Protein AF-M6FD68-F1 (afdb_monomer_lite)

pLDDT: mean 83.78, std 14.88, range [39.53, 95.19]

Secondary structure (DSSP, 8-state):
-HHHHHHHHHHHHHHHHHHHHHHTTS-EEHHHHHHHTT----HHHHHHHHHHHHHHHHTTSEEEE--TT--TTTHHHH-EEEE-----------

Structure (mmCIF, N/CA/C/O backbone):
data_AF-M6FD68-F1
#
_entry.id   AF-M6FD68-F1
#
loop_
_atom_site.group_PDB
_atom_site.id
_atom_site.type_symbol
_atom_site.label_atom_id
_atom_site.label_alt_id
_atom_site.label_comp_id
_atom_site.label_asym_id
_atom_site.label_entity_id
_atom_site.label_seq_id
_atom_site.pdbx_PDB_ins_code
_atom_site.Cartn_x
_atom_site.Cartn_y
_atom_site.Cartn_z
_atom_site.occupancy
_atom_site.B_iso_or_equiv
_atom_site.auth_seq_id
_atom_site.auth_comp_id
_atom_site.auth_asym_id
_atom_site.auth_atom_id
_atom_site.pdbx_PDB_model_num
ATOM 1 N N . MET A 1 1 ? 17.493 -10.020 14.809 1.00 58.25 1 MET A N 1
ATOM 2 C CA . MET A 1 1 ? 17.896 -8.631 14.445 1.00 58.25 1 MET A CA 1
ATOM 3 C C . MET A 1 1 ? 16.977 -8.030 13.377 1.00 58.25 1 MET A C 1
ATOM 5 O O . MET A 1 1 ? 16.613 -6.864 13.506 1.00 58.25 1 MET A O 1
ATOM 9 N N . VAL A 1 2 ? 16.552 -8.825 12.385 1.00 59.91 2 VAL A N 1
ATOM 10 C CA . VAL A 1 2 ? 15.625 -8.433 11.304 1.00 59.91 2 VAL A CA 1
ATOM 11 C C . VAL A 1 2 ? 14.275 -7.932 11.842 1.00 59.91 2 VAL A C 1
ATOM 13 O O . VAL A 1 2 ? 13.833 -6.851 11.458 1.00 59.91 2 VAL A O 1
ATOM 16 N N . ASP A 1 3 ? 13.699 -8.600 12.846 1.00 66.88 3 ASP A N 1
ATOM 17 C CA . ASP A 1 3 ? 12.387 -8.230 13.414 1.00 66.88 3 ASP A CA 1
ATOM 18 C C . ASP A 1 3 ? 12.348 -6.821 14.012 1.00 66.88 3 ASP A C 1
ATOM 20 O O . ASP A 1 3 ? 11.328 -6.135 13.977 1.00 66.88 3 ASP A O 1
ATOM 24 N N . ARG A 1 4 ? 13.477 -6.340 14.549 1.00 75.56 4 ARG A N 1
ATOM 25 C CA . ARG A 1 4 ? 13.559 -4.998 15.142 1.00 75.56 4 ARG A CA 1
ATOM 26 C C . ARG A 1 4 ? 13.533 -3.912 14.063 1.00 75.56 4 ARG A C 1
ATOM 28 O O . ARG A 1 4 ? 12.934 -2.861 14.284 1.00 75.56 4 ARG A O 1
ATOM 35 N N . LEU A 1 5 ? 14.162 -4.154 12.911 1.00 76.31 5 LEU A N 1
ATOM 36 C CA . LEU A 1 5 ? 14.140 -3.231 11.773 1.00 76.31 5 LEU A CA 1
ATOM 37 C C . LEU A 1 5 ? 12.748 -3.193 11.133 1.00 76.31 5 LEU A C 1
ATOM 39 O O . LEU A 1 5 ? 12.212 -2.104 10.918 1.00 76.31 5 LEU A O 1
ATOM 43 N N . VAL A 1 6 ? 12.152 -4.365 10.910 1.00 75.38 6 VAL A N 1
ATOM 44 C CA . VAL A 1 6 ? 10.797 -4.508 10.356 1.00 75.38 6 VAL A CA 1
ATOM 45 C C . VAL A 1 6 ? 9.774 -3.823 11.265 1.00 75.38 6 VAL A C 1
ATOM 47 O O . VAL A 1 6 ? 8.999 -2.990 10.802 1.00 75.38 6 VAL A O 1
ATOM 50 N N . ASN A 1 7 ? 9.847 -4.036 12.583 1.00 80.81 7 ASN A N 1
ATOM 51 C CA . ASN A 1 7 ? 8.950 -3.377 13.537 1.00 80.81 7 ASN A CA 1
ATOM 52 C C . ASN A 1 7 ? 9.099 -1.850 13.567 1.00 80.81 7 ASN A C 1
ATOM 54 O O . ASN A 1 7 ? 8.104 -1.138 13.703 1.00 80.81 7 ASN A O 1
ATOM 58 N N . ARG A 1 8 ? 10.321 -1.318 13.428 1.00 82.00 8 ARG A N 1
ATOM 59 C CA . ARG A 1 8 ? 10.544 0.136 13.339 1.00 82.00 8 ARG A CA 1
ATOM 60 C C . ARG A 1 8 ? 9.944 0.719 12.062 1.00 82.00 8 ARG A C 1
ATOM 62 O O . ARG A 1 8 ? 9.293 1.759 12.122 1.00 82.00 8 ARG A O 1
ATOM 69 N N . ARG A 1 9 ? 10.143 0.049 10.923 1.00 80.56 9 ARG A N 1
ATOM 70 C CA . ARG A 1 9 ? 9.574 0.458 9.631 1.00 80.56 9 ARG A CA 1
ATOM 71 C C . ARG A 1 9 ? 8.057 0.422 9.665 1.00 80.56 9 ARG A C 1
ATOM 73 O O . ARG A 1 9 ? 7.435 1.417 9.317 1.00 80.56 9 ARG A O 1
ATOM 80 N N . ARG A 1 10 ? 7.479 -0.660 10.183 1.00 81.44 10 ARG A N 1
ATOM 81 C CA . ARG A 1 10 ? 6.039 -0.792 10.389 1.00 81.44 10 ARG A CA 1
ATOM 82 C C . ARG A 1 10 ? 5.481 0.371 11.208 1.00 81.44 10 ARG A C 1
ATOM 84 O O . ARG A 1 10 ? 4.622 1.089 10.718 1.00 81.44 10 ARG A O 1
ATOM 91 N N . LYS A 1 11 ? 6.031 0.630 12.402 1.00 86.06 11 LYS A N 1
ATOM 92 C CA . LYS A 1 11 ? 5.586 1.745 13.260 1.00 86.06 11 LYS A CA 1
ATOM 93 C C . LYS A 1 11 ? 5.653 3.110 12.570 1.00 86.06 11 LYS A C 1
ATOM 95 O O . LYS A 1 11 ? 4.841 3.974 12.874 1.00 86.06 11 LYS A O 1
ATOM 100 N N . LYS A 1 12 ? 6.616 3.306 11.666 1.00 89.69 12 LYS A N 1
ATOM 101 C CA . LYS A 1 12 ? 6.772 4.550 10.908 1.00 89.69 12 LYS A CA 1
ATOM 102 C C . LYS A 1 12 ? 5.780 4.662 9.747 1.00 89.69 12 LYS A C 1
ATOM 104 O O . LYS A 1 12 ? 5.195 5.721 9.562 1.00 89.69 12 LYS A O 1
ATOM 109 N N . PHE A 1 13 ? 5.634 3.609 8.945 1.00 91.94 13 PHE A N 1
ATOM 110 C CA . PHE A 1 13 ? 4.918 3.676 7.668 1.00 91.94 13 PHE A CA 1
ATOM 111 C C . PHE A 1 13 ? 3.445 3.295 7.762 1.00 91.94 13 PHE A C 1
ATOM 113 O O . PHE A 1 13 ? 2.658 3.821 6.993 1.00 91.94 13 PHE A O 1
ATOM 120 N N . GLU A 1 14 ? 3.051 2.438 8.702 1.00 91.00 14 GLU A N 1
ATOM 121 C CA . GLU A 1 14 ? 1.652 2.042 8.899 1.00 91.00 14 GLU A CA 1
ATOM 122 C C . GLU A 1 14 ? 0.686 3.241 9.057 1.00 91.00 14 GLU A C 1
ATOM 124 O O . GLU A 1 14 ? -0.302 3.283 8.321 1.00 91.00 14 GLU A O 1
ATOM 129 N N . PRO A 1 15 ? 0.954 4.258 9.911 1.00 91.62 15 PRO A N 1
ATOM 130 C CA . PRO A 1 15 ? 0.069 5.424 10.006 1.00 91.62 15 PRO A CA 1
ATOM 131 C C . PRO A 1 15 ? 0.026 6.249 8.711 1.00 91.62 15 PRO A C 1
ATOM 133 O O . PRO A 1 15 ? -1.043 6.716 8.328 1.00 91.62 15 PRO A O 1
ATOM 136 N N . LEU A 1 16 ? 1.156 6.374 8.004 1.00 92.94 16 LEU A N 1
ATOM 137 C CA . LEU A 1 16 ? 1.231 7.088 6.723 1.00 92.94 16 LEU A CA 1
ATOM 138 C C . LEU A 1 16 ? 0.438 6.360 5.631 1.00 92.94 16 LEU A C 1
ATOM 140 O O . LEU A 1 16 ? -0.323 6.978 4.898 1.00 92.94 16 LEU A O 1
ATOM 144 N N . ILE A 1 17 ? 0.576 5.035 5.547 1.00 92.00 17 ILE A N 1
ATOM 145 C CA . ILE A 1 17 ? -0.161 4.192 4.600 1.00 92.00 17 ILE A CA 1
ATOM 146 C C . ILE A 1 17 ? -1.663 4.326 4.838 1.00 92.00 17 ILE A C 1
ATOM 148 O O . ILE A 1 17 ? -2.413 4.492 3.879 1.00 92.00 17 ILE A O 1
ATOM 152 N N . ARG A 1 18 ? -2.105 4.288 6.101 1.00 90.88 18 ARG A N 1
ATOM 153 C CA . ARG A 1 18 ? -3.517 4.479 6.443 1.00 90.88 18 ARG A CA 1
ATOM 154 C C . ARG A 1 18 ? -4.015 5.846 5.979 1.00 90.88 18 ARG A C 1
ATOM 156 O O . ARG A 1 18 ? -4.984 5.892 5.231 1.00 90.88 18 ARG A O 1
ATOM 163 N N . GLN A 1 19 ? -3.321 6.921 6.354 1.00 91.56 19 GLN A N 1
ATOM 164 C CA . GLN A 1 19 ? -3.689 8.285 5.971 1.00 91.56 19 GLN A CA 1
ATOM 165 C C . GLN A 1 19 ? -3.774 8.455 4.448 1.00 91.56 19 GLN A C 1
ATOM 167 O O . GLN A 1 19 ? -4.714 9.067 3.944 1.00 91.56 19 GLN A O 1
ATOM 172 N N . GLU A 1 20 ? -2.823 7.898 3.699 1.00 93.06 20 GLU A N 1
ATOM 173 C CA . GLU A 1 20 ? -2.801 8.010 2.239 1.00 93.06 20 GLU A CA 1
ATOM 174 C C . GLU A 1 20 ? -3.910 7.200 1.567 1.00 93.06 20 GLU A C 1
ATOM 176 O O . GLU A 1 20 ? -4.499 7.664 0.591 1.00 93.06 20 GLU A O 1
ATOM 181 N N . LEU A 1 21 ? -4.240 6.018 2.094 1.00 91.06 21 LEU A N 1
ATOM 182 C CA . LEU A 1 21 ? -5.377 5.239 1.606 1.00 91.06 21 LEU A CA 1
ATOM 183 C C . LEU A 1 21 ? -6.720 5.908 1.947 1.00 91.06 21 LEU A C 1
ATOM 185 O O . LEU A 1 21 ? -7.632 5.865 1.124 1.00 91.06 21 LEU A O 1
ATOM 189 N N . GLU A 1 22 ? -6.838 6.552 3.116 1.00 89.81 22 GLU A N 1
ATOM 190 C CA . GLU A 1 22 ? -8.014 7.354 3.495 1.00 89.81 22 GLU A CA 1
ATOM 191 C C . GLU A 1 22 ? -8.162 8.562 2.563 1.00 89.81 22 GLU A C 1
ATOM 193 O O . GLU A 1 22 ? -9.222 8.772 1.976 1.00 89.81 22 GLU A O 1
ATOM 198 N N . THR A 1 23 ? -7.073 9.308 2.361 1.00 88.12 23 THR A N 1
ATOM 199 C CA . THR A 1 23 ? -7.031 10.508 1.510 1.00 88.12 23 THR A CA 1
ATOM 200 C C . THR A 1 23 ? -7.317 10.181 0.048 1.00 88.12 23 THR A C 1
ATOM 202 O O . THR A 1 23 ? -7.957 10.963 -0.650 1.00 88.12 23 THR A O 1
ATOM 205 N N . ALA A 1 24 ? -6.861 9.025 -0.437 1.00 84.38 24 ALA A N 1
ATOM 206 C CA . ALA A 1 24 ? -7.124 8.597 -1.804 1.00 84.38 24 ALA A CA 1
ATOM 207 C C . ALA A 1 24 ? -8.601 8.249 -2.056 1.00 84.38 24 ALA A C 1
ATOM 209 O O . ALA A 1 24 ? -8.991 8.164 -3.221 1.00 84.38 24 ALA A O 1
ATOM 210 N N . GLY A 1 25 ? -9.409 8.021 -1.007 1.00 71.62 25 GLY A N 1
ATOM 211 C CA . GLY A 1 25 ? -10.839 7.706 -1.121 1.00 71.62 25 GLY A CA 1
ATOM 212 C C . GLY A 1 25 ? -11.144 6.487 -2.003 1.00 71.62 25 GLY A C 1
ATOM 213 O O . GLY A 1 25 ? -12.259 6.342 -2.500 1.00 71.62 25 GLY A O 1
ATOM 214 N N . GLY A 1 26 ? -10.148 5.634 -2.256 1.00 77.69 26 GLY A N 1
ATOM 215 C CA . GLY A 1 26 ? -10.170 4.691 -3.365 1.00 77.69 26 GLY A CA 1
ATOM 216 C C . GLY A 1 26 ? -9.033 3.674 -3.324 1.00 77.69 26 GLY A C 1
ATOM 217 O O . GLY A 1 26 ? -8.577 3.260 -2.259 1.00 77.69 26 GLY A O 1
ATOM 218 N N . VAL A 1 27 ? -8.615 3.223 -4.507 1.00 87.62 27 VAL A N 1
ATOM 219 C CA . VAL A 1 27 ? -7.640 2.142 -4.678 1.00 87.62 27 VAL A CA 1
ATOM 220 C C . VAL A 1 27 ? -6.297 2.717 -5.120 1.00 87.62 27 VAL A C 1
ATOM 222 O O . VAL A 1 27 ? -6.226 3.341 -6.174 1.00 87.62 27 VAL A O 1
ATOM 225 N N . LEU A 1 28 ? -5.234 2.458 -4.357 1.00 92.88 28 LEU A N 1
ATOM 226 C CA . LEU A 1 28 ? -3.861 2.809 -4.722 1.00 92.88 28 LEU A CA 1
ATOM 227 C C . LEU A 1 28 ? -3.106 1.580 -5.218 1.00 92.88 28 LEU A C 1
ATOM 229 O O . LEU A 1 28 ? -3.147 0.516 -4.601 1.00 92.88 28 LEU A O 1
ATOM 233 N N . THR A 1 29 ? -2.366 1.725 -6.308 1.00 94.44 29 THR A N 1
ATOM 234 C CA . THR A 1 29 ? -1.362 0.736 -6.708 1.00 94.44 29 THR A CA 1
ATOM 235 C C . THR A 1 29 ? -0.150 0.791 -5.772 1.00 94.44 29 THR A C 1
ATOM 237 O O . THR A 1 29 ? 0.119 1.813 -5.136 1.00 94.44 29 THR A O 1
ATOM 240 N N . LEU A 1 30 ? 0.627 -0.292 -5.687 1.00 94.06 30 LEU A N 1
ATOM 241 C CA . LEU A 1 30 ? 1.851 -0.313 -4.878 1.00 94.06 30 LEU A CA 1
ATOM 242 C C . LEU A 1 30 ? 2.834 0.826 -5.238 1.00 94.06 30 LEU A C 1
ATOM 244 O O . LEU A 1 30 ? 3.335 1.462 -4.310 1.00 94.06 30 LEU A O 1
ATOM 248 N N . PRO A 1 31 ? 3.104 1.147 -6.523 1.00 94.69 31 PRO A N 1
ATOM 249 C CA . PRO A 1 31 ? 3.963 2.281 -6.872 1.00 94.69 31 PRO A CA 1
ATOM 250 C C . PRO A 1 31 ? 3.413 3.632 -6.397 1.00 94.69 31 PRO A C 1
ATOM 252 O O . PRO A 1 31 ? 4.179 4.485 -5.949 1.00 94.69 31 PRO A O 1
ATOM 255 N N . GLU A 1 32 ? 2.097 3.841 -6.477 1.00 95.06 32 GLU A N 1
ATOM 256 C CA . GLU A 1 32 ? 1.453 5.068 -5.992 1.00 95.06 32 GLU A CA 1
ATOM 257 C C . GLU A 1 32 ? 1.544 5.177 -4.474 1.00 95.06 32 GLU A C 1
ATOM 259 O O . GLU A 1 32 ? 1.909 6.235 -3.965 1.00 95.06 32 GLU A O 1
ATOM 264 N N . LEU A 1 33 ? 1.281 4.080 -3.760 1.00 94.06 33 LEU A N 1
ATOM 265 C CA . LEU A 1 33 ? 1.387 4.030 -2.307 1.00 94.06 33 LEU A CA 1
ATOM 266 C C . LEU A 1 33 ? 2.810 4.364 -1.847 1.00 94.06 33 LEU A C 1
ATOM 268 O O . LEU A 1 33 ? 2.978 5.198 -0.963 1.00 94.06 33 LEU A O 1
ATOM 272 N N . VAL A 1 34 ? 3.829 3.774 -2.485 1.00 95.19 34 VAL A N 1
ATOM 273 C CA . VAL A 1 34 ? 5.252 4.034 -2.199 1.00 95.19 34 VAL A CA 1
ATOM 274 C C . VAL A 1 34 ? 5.594 5.515 -2.370 1.00 95.19 34 VAL A C 1
ATOM 276 O O . VAL A 1 34 ? 6.236 6.100 -1.497 1.00 95.19 34 VAL A O 1
ATOM 279 N N . LYS A 1 35 ? 5.143 6.136 -3.465 1.00 95.19 35 LYS A N 1
ATOM 280 C CA . LYS A 1 35 ? 5.373 7.565 -3.722 1.00 95.19 35 LYS A CA 1
ATOM 281 C C . LYS A 1 35 ? 4.675 8.446 -2.686 1.00 95.19 35 LYS A C 1
ATOM 283 O O . LYS A 1 35 ? 5.283 9.384 -2.179 1.00 95.19 35 LYS A O 1
ATOM 288 N N . ARG A 1 36 ? 3.428 8.117 -2.347 1.00 93.50 36 ARG A N 1
ATOM 289 C CA . ARG A 1 36 ? 2.600 8.859 -1.388 1.00 93.50 36 ARG A CA 1
ATOM 290 C C . ARG A 1 36 ? 3.146 8.819 0.038 1.00 93.50 36 ARG A C 1
ATOM 292 O O . ARG A 1 36 ? 3.131 9.834 0.716 1.00 93.50 36 ARG A O 1
ATOM 299 N N . ILE A 1 37 ? 3.754 7.707 0.455 1.00 92.19 37 ILE A N 1
ATOM 300 C CA . ILE A 1 37 ? 4.426 7.610 1.766 1.00 92.19 37 ILE A CA 1
ATOM 301 C C . ILE A 1 37 ? 5.835 8.246 1.772 1.00 92.19 37 ILE A C 1
ATOM 303 O O . ILE A 1 37 ? 6.606 8.044 2.714 1.00 92.19 37 ILE A O 1
ATOM 307 N N . GLY A 1 38 ? 6.193 8.991 0.718 1.00 92.38 38 GLY A N 1
ATOM 308 C CA . GLY A 1 38 ? 7.430 9.770 0.620 1.00 92.38 38 GLY A CA 1
ATOM 309 C C . GLY A 1 38 ? 8.663 8.984 0.170 1.00 92.38 38 GLY A C 1
ATOM 310 O O . GLY A 1 38 ? 9.787 9.442 0.373 1.00 92.38 38 GLY A O 1
ATOM 311 N N . LEU A 1 39 ? 8.494 7.797 -0.421 1.00 92.81 39 LEU A N 1
ATOM 312 C CA . LEU A 1 39 ? 9.604 6.984 -0.920 1.00 92.81 39 LEU A CA 1
ATOM 313 C C . LEU A 1 39 ? 9.729 7.080 -2.444 1.00 92.81 39 LEU A C 1
ATOM 315 O O . LEU A 1 39 ? 8.748 7.149 -3.182 1.00 92.81 39 LEU A O 1
ATOM 319 N N . LYS A 1 40 ? 10.966 7.001 -2.946 1.00 94.19 40 LYS A N 1
ATOM 320 C CA . LYS A 1 40 ? 11.208 6.831 -4.384 1.00 94.19 40 LYS A CA 1
ATOM 321 C C . LYS A 1 40 ? 10.694 5.464 -4.826 1.00 94.19 40 LYS A C 1
ATOM 323 O O . LYS A 1 40 ? 11.020 4.459 -4.191 1.00 94.19 40 LYS A O 1
ATOM 328 N N . ASP A 1 41 ? 9.976 5.420 -5.941 1.00 93.25 41 ASP A N 1
ATOM 329 C CA . ASP A 1 41 ? 9.551 4.155 -6.529 1.00 93.25 41 ASP A CA 1
ATOM 330 C C . ASP A 1 41 ? 10.770 3.315 -6.952 1.00 93.25 41 ASP A C 1
ATOM 332 O O . ASP A 1 41 ? 11.509 3.667 -7.871 1.00 93.25 41 ASP A O 1
ATOM 336 N N . SER A 1 42 ? 11.022 2.238 -6.211 1.00 92.25 42 SER A N 1
ATOM 337 C CA . SER A 1 42 ? 12.105 1.283 -6.439 1.00 92.25 42 SER A CA 1
ATOM 338 C C . SER A 1 42 ? 11.697 -0.081 -5.895 1.00 92.25 42 SER A C 1
ATOM 340 O O . SER A 1 42 ? 10.873 -0.167 -4.982 1.00 92.25 42 SER A O 1
ATOM 342 N N . PHE A 1 43 ? 12.296 -1.155 -6.412 1.00 89.19 43 PHE A N 1
ATOM 343 C CA . PHE A 1 43 ? 12.002 -2.513 -5.946 1.00 89.19 43 PHE A CA 1
ATOM 344 C C . PHE A 1 43 ? 12.175 -2.659 -4.423 1.00 89.19 43 PHE A C 1
ATOM 346 O O . PHE A 1 43 ? 11.307 -3.200 -3.742 1.00 89.19 43 PHE A O 1
ATOM 353 N N . TYR A 1 44 ? 13.247 -2.082 -3.874 1.00 90.75 44 TYR A N 1
ATOM 354 C CA . TYR A 1 44 ? 13.521 -2.096 -2.438 1.00 90.75 44 TYR A CA 1
ATOM 355 C C . TYR A 1 44 ? 12.435 -1.384 -1.615 1.00 90.75 44 TYR A C 1
ATOM 357 O O . TYR A 1 44 ? 11.926 -1.929 -0.637 1.00 90.75 44 TYR A O 1
ATOM 365 N N . ASN A 1 45 ? 12.032 -0.179 -2.032 1.00 93.06 45 ASN A N 1
ATOM 366 C CA . ASN A 1 45 ? 11.028 0.608 -1.309 1.00 93.06 45 ASN A CA 1
ATOM 367 C C . ASN A 1 45 ? 9.617 0.023 -1.438 1.00 93.06 45 ASN A C 1
ATOM 369 O O . ASN A 1 45 ? 8.816 0.142 -0.513 1.00 93.06 45 ASN A O 1
ATOM 373 N N . ARG A 1 46 ? 9.329 -0.669 -2.545 1.00 92.12 46 ARG A N 1
ATOM 374 C CA . ARG A 1 46 ? 8.119 -1.489 -2.683 1.00 92.12 46 ARG A CA 1
ATOM 375 C C . ARG A 1 46 ? 8.100 -2.636 -1.680 1.00 92.12 46 ARG A C 1
ATOM 377 O O . ARG A 1 46 ? 7.059 -2.870 -1.080 1.00 92.12 46 ARG A O 1
ATOM 384 N N . GLY A 1 47 ? 9.240 -3.291 -1.447 1.00 91.62 47 GLY A N 1
ATOM 385 C CA . GLY A 1 47 ? 9.398 -4.282 -0.376 1.00 91.62 47 GLY A CA 1
ATOM 386 C C . GLY A 1 47 ? 9.079 -3.708 1.007 1.00 91.62 47 GLY A 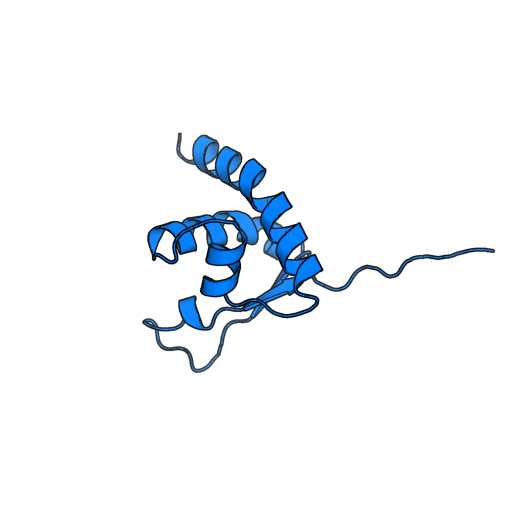C 1
ATOM 387 O O . GLY A 1 47 ? 8.314 -4.301 1.758 1.00 91.62 47 GLY A O 1
ATOM 388 N N . ILE A 1 48 ? 9.567 -2.500 1.310 1.00 91.50 48 ILE A N 1
ATOM 389 C CA . ILE A 1 48 ? 9.257 -1.808 2.574 1.00 91.50 48 ILE A CA 1
ATOM 390 C C . ILE A 1 48 ? 7.756 -1.532 2.718 1.00 91.50 48 ILE A C 1
ATOM 392 O O . ILE A 1 48 ? 7.188 -1.767 3.785 1.00 91.50 48 ILE A O 1
ATOM 396 N N . ALA A 1 49 ? 7.109 -1.029 1.665 1.00 91.81 49 ALA A N 1
ATOM 397 C CA . ALA A 1 49 ? 5.672 -0.768 1.692 1.00 91.81 49 ALA A CA 1
ATOM 398 C C . ALA A 1 49 ? 4.859 -2.066 1.847 1.00 91.81 49 ALA A C 1
ATOM 400 O O . ALA A 1 49 ? 3.890 -2.081 2.602 1.00 91.81 49 ALA A O 1
ATOM 401 N N . LEU A 1 50 ? 5.287 -3.161 1.205 1.00 91.94 50 LEU A N 1
ATOM 402 C CA . LEU A 1 50 ? 4.696 -4.493 1.368 1.00 91.94 50 LEU A CA 1
ATOM 403 C C . LEU A 1 50 ? 4.796 -4.990 2.813 1.00 91.94 50 LEU A C 1
ATOM 405 O O . LEU A 1 50 ? 3.793 -5.395 3.392 1.00 91.94 50 LEU A O 1
ATOM 409 N N . GLU A 1 51 ? 5.983 -4.918 3.417 1.00 91.44 51 GLU A N 1
ATOM 410 C CA . GLU A 1 51 ? 6.195 -5.307 4.817 1.00 91.44 51 GLU A CA 1
ATOM 411 C C . GLU A 1 51 ? 5.330 -4.485 5.781 1.00 91.44 51 GLU A C 1
ATOM 413 O O . GLU A 1 51 ? 4.833 -5.008 6.780 1.00 91.44 51 GLU A O 1
ATOM 418 N N . ALA A 1 52 ? 5.138 -3.197 5.487 1.00 91.44 52 ALA A N 1
ATOM 419 C CA . ALA A 1 52 ? 4.336 -2.304 6.313 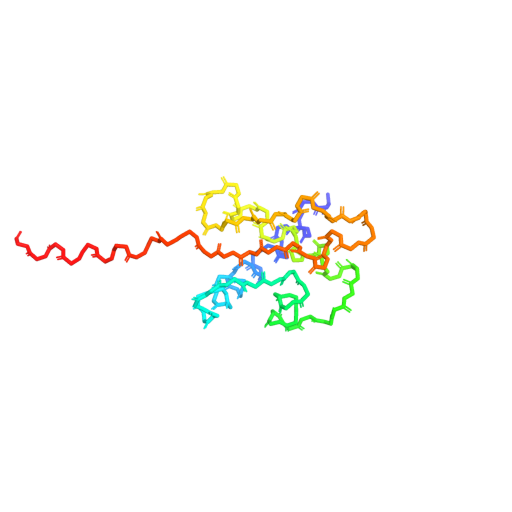1.00 91.44 52 ALA A CA 1
ATOM 420 C C . ALA A 1 52 ? 2.822 -2.530 6.148 1.00 91.44 52 ALA A C 1
ATOM 422 O O . ALA A 1 52 ? 2.098 -2.451 7.141 1.00 91.44 52 ALA A O 1
ATOM 423 N N . VAL A 1 53 ? 2.340 -2.837 4.936 1.00 91.31 53 VAL A N 1
ATOM 424 C CA . VAL A 1 53 ? 0.905 -3.046 4.660 1.00 91.31 53 VAL A CA 1
ATOM 425 C C . VAL A 1 53 ? 0.434 -4.464 4.992 1.00 91.31 53 VAL A C 1
ATOM 427 O O . VAL A 1 53 ? -0.708 -4.638 5.412 1.00 91.31 53 VAL A O 1
ATOM 430 N N . ALA A 1 54 ? 1.304 -5.474 4.888 1.00 91.25 54 ALA A N 1
ATOM 431 C CA . ALA A 1 54 ? 0.988 -6.873 5.185 1.00 91.25 54 ALA A CA 1
ATOM 432 C C . ALA A 1 54 ? 0.238 -7.082 6.518 1.00 91.25 54 ALA A C 1
ATOM 434 O O . ALA A 1 54 ? -0.813 -7.724 6.514 1.00 91.25 54 ALA A O 1
ATOM 435 N N . PRO A 1 55 ? 0.674 -6.518 7.665 1.00 90.38 55 PRO A N 1
ATOM 436 C CA . PRO A 1 55 ? -0.065 -6.677 8.913 1.00 90.38 55 PRO A CA 1
ATOM 437 C C . PRO A 1 55 ? -1.429 -5.967 8.909 1.00 90.38 55 PRO A C 1
ATOM 439 O O . PRO A 1 55 ? -2.302 -6.379 9.668 1.00 90.38 55 PRO A O 1
ATOM 442 N N . MET A 1 56 ? -1.636 -4.921 8.100 1.00 91.12 56 MET A N 1
ATOM 443 C CA . MET A 1 56 ? -2.945 -4.267 7.937 1.00 91.12 56 MET A CA 1
ATOM 444 C C . MET A 1 56 ? -3.904 -5.147 7.123 1.00 91.12 56 MET A C 1
ATOM 446 O O . MET A 1 56 ? -5.080 -5.254 7.468 1.00 91.12 56 MET A O 1
ATOM 450 N N . VAL A 1 57 ? -3.388 -5.823 6.090 1.00 91.31 57 VAL A N 1
ATOM 451 C CA . VAL A 1 57 ? -4.139 -6.812 5.299 1.00 91.31 57 VAL A CA 1
ATOM 452 C C . VAL A 1 57 ? -4.544 -8.001 6.169 1.00 91.31 57 VAL A C 1
ATOM 454 O O . VAL A 1 57 ? -5.713 -8.375 6.189 1.00 91.31 57 VAL A O 1
ATOM 457 N N . LEU A 1 58 ? -3.618 -8.535 6.975 1.00 90.31 58 LEU A N 1
ATOM 458 C CA . LEU A 1 58 ? -3.897 -9.642 7.901 1.00 90.31 58 LEU A CA 1
ATOM 459 C C . LEU A 1 58 ? -4.961 -9.300 8.958 1.00 90.31 58 LEU A C 1
ATOM 461 O O . LEU A 1 58 ? -5.693 -10.184 9.390 1.00 90.31 58 LEU A O 1
ATOM 465 N N . ARG A 1 59 ? -5.066 -8.029 9.370 1.00 91.12 59 ARG A N 1
ATOM 466 C CA . ARG A 1 59 ? -6.120 -7.553 10.287 1.00 91.12 59 ARG A CA 1
ATOM 467 C C . ARG A 1 59 ? -7.444 -7.234 9.587 1.00 91.12 59 ARG A C 1
ATOM 469 O O . ARG A 1 59 ? -8.406 -6.873 10.259 1.00 91.12 59 ARG A O 1
ATOM 476 N N . GLY A 1 60 ? -7.500 -7.331 8.259 1.00 89.25 60 GLY A N 1
ATOM 477 C CA . GLY A 1 60 ? -8.675 -6.972 7.470 1.00 89.25 60 GLY A CA 1
ATOM 478 C C . GLY A 1 60 ? -8.931 -5.465 7.374 1.00 89.25 60 GLY A C 1
ATOM 479 O O . GLY A 1 60 ? -10.027 -5.068 6.990 1.00 89.25 60 GLY A O 1
ATOM 480 N N . GLU A 1 61 ? -7.955 -4.612 7.704 1.00 90.25 61 GLU A N 1
ATOM 481 C CA . GLU A 1 61 ? -8.065 -3.148 7.567 1.00 90.25 61 GLU A CA 1
ATOM 482 C C . GLU A 1 61 ? -7.859 -2.694 6.117 1.00 90.25 61 GLU A C 1
ATOM 484 O O . GLU A 1 61 ? -8.424 -1.691 5.685 1.00 90.25 61 GLU A O 1
ATOM 489 N N . VAL A 1 62 ? -7.040 -3.436 5.370 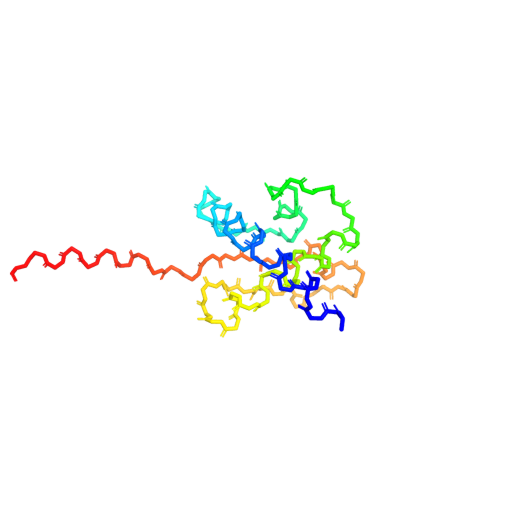1.00 91.81 62 VAL A N 1
ATOM 490 C CA . VAL A 1 62 ? -6.703 -3.166 3.971 1.00 91.81 62 VAL A CA 1
ATOM 491 C C . VAL A 1 62 ? -7.059 -4.385 3.132 1.00 91.81 62 VAL A C 1
ATOM 493 O O . VAL A 1 62 ? -6.691 -5.509 3.461 1.00 91.81 62 VAL A O 1
ATOM 496 N N . ILE A 1 63 ? -7.738 -4.156 2.015 1.00 92.06 63 ILE A N 1
ATOM 497 C CA . ILE A 1 63 ? -7.973 -5.161 0.984 1.00 92.06 63 ILE A CA 1
ATOM 498 C C . ILE A 1 63 ? -6.837 -5.056 -0.026 1.00 92.06 63 ILE A C 1
ATOM 500 O O . ILE A 1 63 ? -6.667 -4.020 -0.674 1.00 92.06 63 ILE A O 1
ATOM 504 N N . GLU A 1 64 ? -6.088 -6.144 -0.168 1.00 93.25 64 GLU A N 1
ATOM 505 C CA . GLU A 1 64 ? -5.132 -6.343 -1.251 1.00 93.25 64 GLU A CA 1
ATOM 506 C C . GLU A 1 64 ? -5.843 -6.988 -2.445 1.00 93.25 64 GLU A C 1
ATOM 508 O O . GLU A 1 64 ? -6.626 -7.926 -2.297 1.00 93.25 64 GLU A O 1
ATOM 513 N N . THR A 1 65 ? -5.599 -6.474 -3.646 1.00 91.62 65 THR A N 1
ATOM 514 C CA . THR A 1 65 ? -6.113 -7.051 -4.889 1.00 91.62 65 THR A CA 1
ATOM 515 C C . THR A 1 65 ? -4.965 -7.244 -5.864 1.00 91.62 65 THR A C 1
ATOM 517 O O . THR A 1 65 ? -4.306 -6.285 -6.276 1.00 91.62 65 THR A O 1
ATOM 520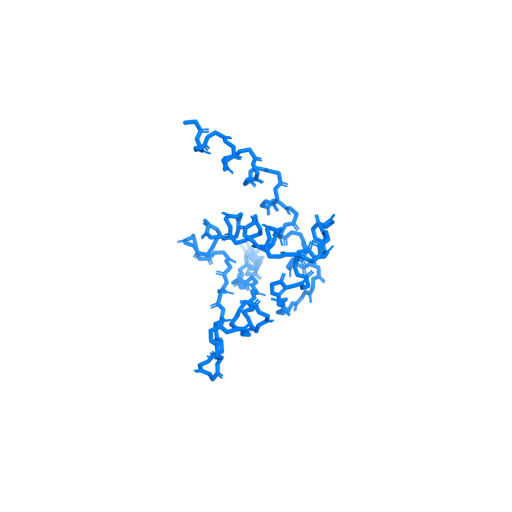 N N . ASP A 1 66 ? -4.744 -8.500 -6.237 1.00 86.44 66 ASP A N 1
ATOM 521 C CA . ASP A 1 66 ? -3.838 -8.884 -7.312 1.00 86.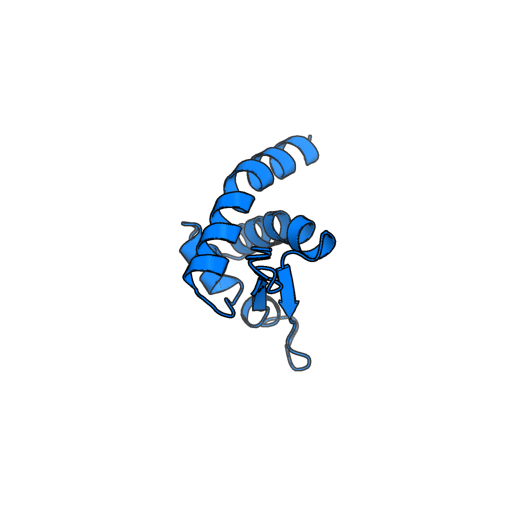44 66 ASP A CA 1
ATOM 522 C C . ASP A 1 66 ? -4.593 -8.933 -8.649 1.00 86.44 66 ASP A C 1
ATOM 524 O O . ASP A 1 66 ? -5.788 -9.227 -8.702 1.00 86.44 66 ASP A O 1
ATOM 528 N N . ASN A 1 67 ? -3.889 -8.648 -9.747 1.00 84.75 67 ASN A N 1
ATOM 529 C CA . ASN A 1 67 ? -4.433 -8.831 -11.089 1.00 84.75 67 ASN A CA 1
ATOM 530 C C . ASN A 1 67 ? -4.192 -10.288 -11.535 1.00 84.75 67 ASN A C 1
ATOM 532 O O . ASN A 1 67 ? -3.029 -10.694 -11.591 1.00 84.75 67 ASN A O 1
ATOM 536 N N . PRO A 1 68 ? -5.240 -11.064 -11.880 1.00 83.50 68 PRO A N 1
ATOM 537 C CA . PRO A 1 68 ? -5.092 -12.464 -12.288 1.00 83.50 68 PRO A CA 1
ATOM 538 C C . PRO A 1 68 ? -4.287 -12.637 -13.585 1.00 83.50 68 PRO A C 1
ATOM 540 O O . PRO A 1 68 ? -3.687 -13.684 -13.794 1.00 83.50 68 PRO A O 1
ATOM 543 N N . ASN A 1 69 ? -4.218 -11.597 -14.419 1.00 87.06 69 ASN A N 1
ATOM 544 C CA . ASN A 1 69 ? -3.468 -11.585 -15.677 1.00 87.06 69 ASN A CA 1
ATOM 545 C C . ASN A 1 69 ? -2.069 -10.961 -15.525 1.00 87.06 69 ASN A C 1
ATOM 547 O O . ASN A 1 69 ? -1.417 -10.641 -16.521 1.00 87.06 69 ASN A O 1
ATOM 551 N N . ALA A 1 70 ? -1.610 -10.715 -14.294 1.00 86.44 70 ALA A N 1
ATOM 552 C CA . ALA A 1 70 ? -0.274 -10.189 -14.065 1.00 86.44 70 ALA A CA 1
ATOM 553 C C . ALA A 1 70 ? 0.803 -11.224 -14.416 1.00 86.44 70 ALA A C 1
ATOM 555 O O . ALA A 1 70 ? 0.763 -12.372 -13.976 1.00 86.44 70 ALA A O 1
ATOM 556 N N . THR A 1 71 ? 1.830 -10.784 -15.137 1.00 88.62 71 THR A N 1
ATOM 557 C CA . THR A 1 71 ? 3.086 -11.519 -15.263 1.00 88.62 71 THR A CA 1
ATOM 558 C C . THR A 1 71 ? 3.908 -11.357 -13.984 1.00 88.62 71 THR A C 1
ATOM 560 O O . THR A 1 71 ? 3.747 -10.396 -13.226 1.00 88.62 71 THR A O 1
ATOM 563 N N . ILE A 1 72 ? 4.874 -12.254 -13.762 1.00 82.88 72 ILE A N 1
ATOM 564 C CA . ILE A 1 72 ? 5.827 -12.141 -12.640 1.00 82.88 72 ILE A CA 1
ATOM 565 C C . ILE A 1 72 ? 6.500 -10.756 -12.626 1.00 82.88 72 ILE A C 1
ATOM 567 O O . ILE A 1 72 ? 6.699 -10.166 -11.566 1.00 82.88 72 ILE A O 1
ATOM 571 N N . THR A 1 73 ? 6.786 -10.203 -13.807 1.00 83.94 73 THR A N 1
ATOM 572 C CA . THR A 1 73 ? 7.480 -8.922 -13.980 1.00 83.94 73 THR A CA 1
ATOM 573 C C . THR A 1 73 ? 6.624 -7.694 -13.661 1.00 83.94 73 THR A C 1
ATOM 575 O O . THR A 1 73 ? 7.178 -6.670 -13.263 1.00 83.94 73 THR A O 1
ATOM 578 N N . ASN A 1 74 ? 5.294 -7.761 -13.798 1.00 85.69 74 ASN A N 1
ATOM 579 C CA . ASN A 1 74 ? 4.409 -6.611 -13.580 1.00 85.69 74 ASN A CA 1
ATOM 580 C C . ASN A 1 74 ? 3.479 -6.751 -12.365 1.00 85.69 74 ASN A C 1
ATOM 582 O O . ASN A 1 74 ? 2.831 -5.770 -12.000 1.00 85.69 74 ASN A O 1
ATOM 586 N N . ARG A 1 75 ? 3.445 -7.910 -11.694 1.00 87.69 75 ARG A N 1
ATOM 587 C CA . ARG A 1 75 ? 2.566 -8.169 -10.542 1.00 87.69 75 ARG A CA 1
ATOM 588 C C . ARG A 1 75 ? 2.632 -7.075 -9.484 1.00 87.69 75 ARG A C 1
ATOM 590 O O . ARG A 1 75 ? 1.599 -6.561 -9.071 1.00 87.69 75 ARG A O 1
ATOM 597 N N . LEU A 1 76 ? 3.837 -6.645 -9.113 1.00 87.44 76 LEU A N 1
ATOM 598 C CA . LEU A 1 76 ? 4.018 -5.566 -8.138 1.00 87.44 76 LEU A CA 1
ATOM 599 C C . LEU A 1 76 ? 3.538 -4.199 -8.642 1.00 87.44 76 LEU A C 1
ATOM 601 O O . LEU A 1 76 ? 3.161 -3.369 -7.829 1.00 87.44 76 LEU A O 1
ATOM 605 N N . ASN A 1 77 ? 3.541 -3.946 -9.952 1.00 88.88 77 ASN A N 1
ATOM 606 C CA . ASN A 1 77 ? 2.995 -2.705 -10.513 1.00 88.88 77 ASN A CA 1
ATOM 607 C C . ASN A 1 77 ? 1.464 -2.687 -10.464 1.00 88.88 77 ASN A C 1
ATOM 609 O O . ASN A 1 77 ? 0.864 -1.626 -10.337 1.00 88.88 77 ASN A O 1
ATOM 613 N N . LEU A 1 78 ? 0.844 -3.860 -10.605 1.00 89.94 78 LEU A N 1
ATOM 614 C CA . LEU A 1 78 ? -0.604 -4.006 -10.732 1.00 89.94 78 LEU A CA 1
ATOM 615 C C . LEU A 1 78 ? -1.301 -4.285 -9.402 1.00 89.94 78 LEU A C 1
ATOM 617 O O . LEU A 1 78 ? -2.525 -4.172 -9.333 1.00 89.94 78 LEU A O 1
ATOM 621 N N . ARG A 1 79 ? -0.538 -4.642 -8.366 1.00 92.06 79 ARG A N 1
ATOM 622 C CA . ARG A 1 79 ? -1.056 -4.878 -7.024 1.00 92.06 79 ARG A CA 1
ATOM 623 C C . ARG A 1 79 ? -1.658 -3.604 -6.453 1.00 92.06 79 ARG A C 1
ATOM 625 O O . ARG A 1 79 ? -1.032 -2.541 -6.475 1.00 92.06 79 ARG A O 1
ATOM 632 N N . LYS A 1 80 ? -2.871 -3.743 -5.936 1.00 93.56 80 LYS A N 1
ATOM 633 C CA . LYS A 1 80 ? -3.728 -2.654 -5.483 1.00 93.56 80 LYS A CA 1
ATOM 634 C C . LYS A 1 80 ? -4.098 -2.821 -4.015 1.00 93.56 80 LYS A C 1
ATOM 636 O O . LYS A 1 80 ? -4.294 -3.941 -3.551 1.00 93.56 80 LYS A O 1
ATOM 641 N N . TYR A 1 81 ? -4.238 -1.698 -3.323 1.00 93.25 81 TYR A N 1
ATOM 642 C CA . TYR A 1 81 ? -4.638 -1.610 -1.926 1.00 93.25 81 TYR A CA 1
ATOM 643 C C . TYR A 1 81 ? -5.769 -0.609 -1.770 1.00 93.25 81 TYR A C 1
ATOM 645 O O . TYR A 1 81 ? -5.753 0.464 -2.373 1.00 93.25 81 TYR A O 1
ATOM 653 N N . ARG A 1 82 ? -6.735 -0.947 -0.927 1.00 92.50 82 ARG A N 1
ATOM 654 C CA . ARG A 1 82 ? -7.787 -0.035 -0.473 1.00 92.50 82 ARG A CA 1
ATOM 655 C C . ARG A 1 82 ? -8.116 -0.322 0.976 1.00 92.50 82 ARG A C 1
ATOM 657 O O . ARG A 1 82 ? -7.930 -1.449 1.425 1.00 92.50 82 ARG A O 1
ATOM 664 N N . LEU A 1 83 ? -8.658 0.652 1.690 1.00 90.19 83 LEU A N 1
ATOM 665 C CA . LEU A 1 83 ? -9.200 0.379 3.016 1.00 90.19 83 LEU A CA 1
ATOM 666 C C . LEU A 1 83 ? -10.468 -0.462 2.897 1.00 90.19 83 LEU A C 1
ATOM 668 O O . LEU A 1 83 ? -11.306 -0.242 2.018 1.00 90.19 83 LEU A O 1
ATOM 672 N N . THR A 1 84 ? -10.611 -1.424 3.798 1.00 85.56 84 THR A N 1
ATOM 673 C CA . THR A 1 84 ? -11.895 -2.065 4.049 1.00 85.56 84 THR A CA 1
ATOM 674 C C . THR A 1 84 ? -12.776 -0.994 4.673 1.00 85.56 84 THR A C 1
ATOM 676 O O . THR A 1 84 ? -12.506 -0.541 5.782 1.00 85.56 84 THR A O 1
ATOM 679 N N . THR A 1 85 ? -13.792 -0.517 3.960 1.00 68.31 85 THR A N 1
ATOM 680 C CA . THR A 1 85 ? -14.730 0.480 4.486 1.00 68.31 85 THR A CA 1
ATOM 681 C C . THR A 1 85 ? -15.294 0.021 5.829 1.00 68.31 85 THR A C 1
ATOM 683 O O . THR A 1 85 ? -16.143 -0.868 5.883 1.00 68.31 85 THR A O 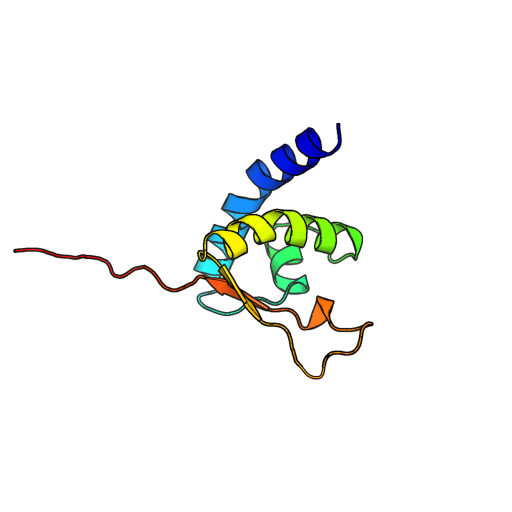1
ATOM 686 N N . ARG A 1 86 ? -14.846 0.647 6.920 1.00 50.72 86 ARG A N 1
ATOM 687 C CA . ARG A 1 86 ? -15.550 0.632 8.201 1.00 50.72 86 ARG A CA 1
ATOM 688 C C . ARG A 1 86 ? -15.475 1.996 8.877 1.00 50.72 86 ARG A C 1
ATOM 690 O O . ARG A 1 86 ? -14.999 2.148 9.991 1.00 50.72 86 ARG A O 1
ATOM 697 N N . THR A 1 87 ? -16.063 2.973 8.204 1.00 46.34 87 THR A N 1
ATOM 698 C CA . THR A 1 87 ? -16.863 3.994 8.879 1.00 46.34 87 THR A CA 1
ATOM 699 C C . THR A 1 87 ? -18.321 3.751 8.504 1.00 46.34 87 THR A C 1
ATOM 701 O O . THR A 1 87 ? -18.961 4.548 7.833 1.00 46.34 87 THR A O 1
ATOM 704 N N . TYR A 1 88 ? -18.895 2.662 9.027 1.00 42.66 88 TYR A N 1
ATOM 705 C CA . TYR A 1 88 ? -20.153 2.898 9.725 1.00 42.66 88 TYR A CA 1
ATOM 706 C C . TYR A 1 88 ? -19.757 3.799 10.891 1.00 42.66 88 TYR A C 1
ATOM 708 O O . TYR A 1 88 ? -19.269 3.327 11.917 1.00 42.66 88 TYR A O 1
ATOM 716 N N . LYS A 1 89 ? -19.885 5.116 10.698 1.00 39.84 89 LYS A N 1
ATOM 717 C CA . LYS A 1 89 ? -20.244 5.965 11.823 1.00 39.84 89 LYS A CA 1
ATOM 718 C C . LYS A 1 89 ? -21.494 5.306 12.388 1.00 39.84 89 LYS A C 1
ATOM 720 O O . LYS A 1 89 ? -22.561 5.399 11.791 1.00 39.84 89 LYS A O 1
ATOM 725 N N . ASN A 1 90 ? -21.350 4.576 13.486 1.00 42.78 90 ASN A N 1
ATOM 726 C CA . ASN A 1 90 ? -22.478 4.358 14.368 1.00 42.78 90 ASN A CA 1
ATOM 727 C C . ASN A 1 90 ? -22.758 5.728 14.993 1.00 42.78 90 ASN A C 1
ATOM 729 O O . ASN A 1 90 ? -22.401 5.992 16.136 1.00 42.78 90 ASN A O 1
ATOM 733 N N . ASP A 1 91 ? -23.389 6.605 14.212 1.00 42.94 91 ASP A N 1
ATOM 734 C CA . ASP A 1 91 ? -24.227 7.676 14.728 1.00 42.94 91 ASP A CA 1
ATOM 735 C C . ASP A 1 91 ? -25.479 6.998 15.304 1.00 42.94 91 ASP A C 1
ATOM 737 O O . ASP A 1 91 ? -26.596 7.216 14.846 1.00 42.94 91 ASP A O 1
ATOM 741 N N . ASN A 1 92 ? -25.301 6.119 16.296 1.00 42.34 92 ASN A N 1
ATOM 742 C CA . ASN A 1 92 ? -26.411 5.598 17.076 1.00 42.34 92 ASN A CA 1
ATOM 743 C C . ASN A 1 92 ? -26.723 6.656 18.137 1.00 42.34 92 ASN A C 1
ATOM 745 O O . ASN A 1 92 ? -26.415 6.512 19.317 1.00 42.34 92 ASN A O 1
ATOM 749 N N . LYS A 1 93 ? -27.268 7.780 17.664 1.00 45.28 93 LYS A N 1
ATOM 750 C CA . LYS A 1 93 ? -28.173 8.592 18.464 1.00 45.28 93 LYS A CA 1
ATOM 751 C C . LYS A 1 93 ? -29.491 7.829 18.511 1.00 45.28 93 LYS A C 1
ATOM 753 O O . LYS A 1 93 ? -30.275 7.921 17.570 1.00 45.28 93 LYS A O 1
ATOM 758 N N . ASN A 1 94 ? -29.702 7.087 19.589 1.00 39.53 94 ASN A N 1
ATOM 759 C CA . ASN A 1 94 ? -30.987 7.086 20.278 1.00 39.53 94 ASN A CA 1
ATOM 760 C C . ASN A 1 94 ? -30.783 6.639 21.722 1.00 39.53 94 ASN A C 1
ATOM 762 O O . ASN A 1 94 ? -30.307 5.497 21.908 1.00 39.53 94 ASN A O 1
#

Organism: NCBI:txid1240687

Sequence (94 aa):
MVDRLVNRRRKKFEPLIRQELETAGGVLTLPELVKRIGLKDSFYNRGIALEAVAPMVLRGEVIETDNPNATITNRLNLRKYRLTTRTYKNDNKN

Foldseek 3Di:
DVVVVLVVLLVLQLVQLLVVLVVVVDKDALQRSLVSSPHHRDPVSSVSVCSNCVVCVVVQQKDWDFDPPDDPVCRSRRIMIHGPDPPPVCPPDD

Radius of gyration: 14.51 Å; chains: 1; bounding box: 49×23×36 Å